Protein AF-A0A6L3Y4H4-F1 (afdb_monomer)

Radius of gyration: 12.52 Å; Cα contacts (8 Å, |Δi|>4): 67; chains: 1; bounding box: 28×30×33 Å

Secondary structure (DSSP, 8-state):
---TTEEEEEEEEEETTEEEEEEEE-PPPTTTTTTS-HHHHHTT-HHHHHHHHHHHEES--

pLDDT: mean 90.53, std 9.98, range [44.12, 96.44]

Nearest PDB structures (foldseek):
  4l1u-assembly2_C  TM=3.994E-01  e=5.423E+00  Homo sapiens
  4l1u-assembly5_A  TM=4.214E-01  e=9.283E+00  Homo sapiens

Mean predicted aligned error: 4.27 Å

Structure (mmCIF, N/CA/C/O backbone):
data_AF-A0A6L3Y4H4-F1
#
_entry.id   AF-A0A6L3Y4H4-F1
#
loop_
_atom_site.group_PDB
_atom_site.id
_atom_site.type_symbol
_atom_site.label_atom_id
_atom_site.label_alt_id
_atom_site.label_comp_id
_atom_site.label_asym_id
_atom_site.label_entity_id
_atom_site.label_seq_id
_atom_site.pdbx_PDB_ins_code
_atom_site.Cartn_x
_atom_site.Cartn_y
_atom_site.Cartn_z
_atom_site.occupancy
_atom_site.B_iso_or_equiv
_atom_site.auth_seq_id
_atom_site.auth_comp_id
_atom_site.auth_asym_id
_atom_site.auth_atom_id
_atom_site.pdbx_PDB_model_num
ATOM 1 N N . MET A 1 1 ? -2.704 21.614 4.414 1.00 44.12 1 MET A N 1
ATOM 2 C CA . MET A 1 1 ? -2.268 20.213 4.216 1.00 44.12 1 MET A CA 1
ATOM 3 C C . MET A 1 1 ? -3.297 19.554 3.315 1.00 44.12 1 MET A C 1
ATOM 5 O O . MET A 1 1 ? -4.425 19.372 3.756 1.00 44.12 1 MET A O 1
ATOM 9 N N . ASN A 1 2 ? -2.962 19.318 2.045 1.00 46.91 2 ASN A N 1
ATOM 10 C CA . ASN A 1 2 ? -3.902 18.756 1.072 1.00 46.91 2 ASN A CA 1
ATOM 11 C C . ASN A 1 2 ? -4.294 17.331 1.485 1.00 46.91 2 ASN A C 1
ATOM 13 O O . ASN A 1 2 ? -3.433 16.466 1.621 1.00 46.91 2 ASN A O 1
ATOM 17 N N . LYS A 1 3 ? -5.596 17.097 1.683 1.00 59.53 3 LYS A N 1
ATOM 18 C CA . LYS A 1 3 ? -6.206 15.779 1.949 1.00 59.53 3 LYS A CA 1
ATOM 19 C C . LYS A 1 3 ? -6.408 14.955 0.664 1.00 59.53 3 LYS A C 1
ATOM 21 O O . LYS A 1 3 ? -7.230 14.051 0.641 1.00 59.53 3 LYS A O 1
ATOM 26 N N . GLU A 1 4 ? -5.694 15.274 -0.413 1.00 69.69 4 GLU A N 1
ATOM 27 C CA . GLU A 1 4 ? -5.981 14.769 -1.768 1.00 69.69 4 GLU A CA 1
ATOM 28 C C . GLU A 1 4 ? -5.735 13.263 -1.942 1.00 69.69 4 GLU A C 1
ATOM 30 O O . GLU A 1 4 ? -6.215 12.681 -2.905 1.00 69.69 4 GLU A O 1
ATOM 35 N N . ASN A 1 5 ? -5.052 12.615 -0.993 1.00 88.94 5 ASN A N 1
ATOM 36 C CA . ASN A 1 5 ? -4.689 11.199 -1.081 1.00 88.94 5 ASN A CA 1
ATOM 37 C C . ASN A 1 5 ? -5.336 10.330 0.009 1.00 88.94 5 ASN A C 1
ATOM 39 O O . ASN A 1 5 ? -4.839 9.239 0.282 1.00 88.94 5 ASN A O 1
ATOM 43 N N . VAL A 1 6 ? -6.391 10.808 0.676 1.00 94.19 6 VAL A N 1
ATOM 44 C CA . VAL A 1 6 ? -7.142 9.995 1.644 1.00 94.19 6 VAL A CA 1
ATOM 45 C C . VAL A 1 6 ? -8.231 9.226 0.905 1.00 94.19 6 VAL A C 1
ATOM 47 O O . VAL A 1 6 ? -9.106 9.828 0.289 1.00 94.19 6 VAL A O 1
ATOM 50 N N . ILE A 1 7 ? -8.169 7.900 0.973 1.00 93.25 7 ILE A N 1
ATOM 51 C CA . ILE A 1 7 ? -9.103 6.977 0.334 1.00 93.25 7 ILE A CA 1
ATOM 52 C C . ILE A 1 7 ? -9.914 6.278 1.422 1.00 93.25 7 ILE A C 1
ATOM 54 O O . ILE A 1 7 ? -9.343 5.629 2.300 1.00 93.25 7 ILE A O 1
ATOM 58 N N . THR A 1 8 ? -11.238 6.403 1.356 1.00 94.81 8 THR A N 1
ATOM 59 C CA . THR A 1 8 ? -12.164 5.582 2.146 1.00 94.81 8 THR A CA 1
ATOM 60 C C . THR A 1 8 ? -12.284 4.212 1.492 1.00 94.81 8 THR A C 1
ATOM 62 O O . THR A 1 8 ? -12.493 4.124 0.285 1.00 94.81 8 THR A O 1
ATOM 65 N N . LEU A 1 9 ? -12.118 3.148 2.272 1.00 93.50 9 LEU A N 1
ATOM 66 C CA . LEU A 1 9 ? -12.241 1.779 1.787 1.00 93.50 9 LEU A CA 1
ATOM 67 C C . LEU A 1 9 ? -13.717 1.393 1.683 1.00 93.50 9 LEU A C 1
ATOM 69 O O . LEU A 1 9 ? -14.460 1.558 2.648 1.00 93.50 9 LEU A O 1
ATOM 73 N N . ASP A 1 10 ? -14.113 0.798 0.558 1.00 94.31 10 ASP A N 1
ATOM 74 C CA . ASP A 1 10 ? -15.471 0.256 0.390 1.00 94.31 10 ASP A CA 1
ATOM 75 C C . ASP A 1 10 ? -15.757 -0.876 1.384 1.00 94.31 10 ASP A C 1
ATOM 77 O O . ASP A 1 10 ? -16.880 -1.042 1.857 1.00 94.31 10 ASP A O 1
ATOM 81 N N . ASN A 1 11 ? -14.719 -1.645 1.720 1.00 93.69 11 ASN A N 1
ATOM 82 C CA . ASN A 1 11 ? -14.781 -2.699 2.718 1.00 93.69 11 ASN A CA 1
ATOM 83 C C . ASN A 1 11 ? -13.702 -2.464 3.790 1.00 93.69 11 ASN A C 1
ATOM 85 O O . ASN A 1 11 ? -12.524 -2.739 3.532 1.00 93.69 11 ASN A O 1
ATOM 89 N N . PRO A 1 12 ? -14.074 -1.947 4.978 1.00 93.81 12 PRO A N 1
ATOM 90 C CA . PRO A 1 12 ? -13.131 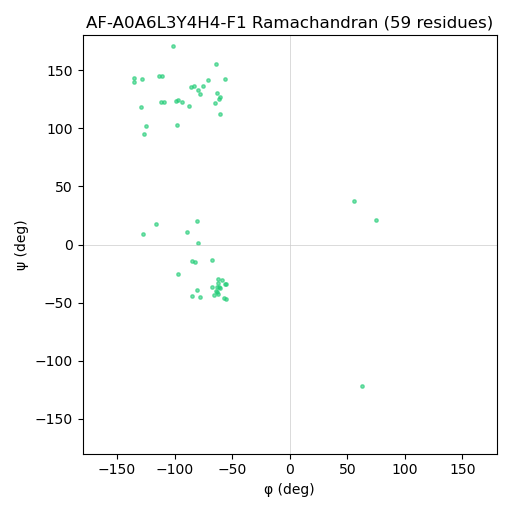-1.677 6.056 1.00 93.81 12 PRO A CA 1
ATOM 91 C C . PRO A 1 12 ? -12.334 -2.916 6.475 1.00 93.81 12 PRO A C 1
ATOM 93 O O . PRO A 1 12 ? -12.859 -4.029 6.548 1.00 93.81 12 PRO A O 1
ATOM 96 N N . VAL A 1 13 ? -11.058 -2.718 6.805 1.00 93.19 13 VAL A N 1
ATOM 97 C CA . VAL A 1 13 ? -10.162 -3.803 7.228 1.00 93.19 13 VAL A CA 1
ATOM 98 C C . VAL A 1 13 ? -10.108 -3.858 8.750 1.00 93.19 13 VAL A C 1
ATOM 100 O O . VAL A 1 13 ? -9.743 -2.881 9.402 1.00 93.19 13 VAL A O 1
ATOM 103 N N . LYS A 1 14 ? -10.425 -5.016 9.335 1.00 93.38 14 LYS A N 1
ATOM 104 C CA . LYS A 1 14 ? -10.316 -5.241 10.781 1.00 93.38 14 LYS A CA 1
ATOM 105 C C . LYS A 1 14 ? -8.963 -5.863 11.131 1.00 93.38 14 LYS A C 1
ATOM 107 O O . LYS A 1 14 ? -8.632 -6.943 10.646 1.00 93.38 14 LYS A O 1
ATOM 112 N N . ARG A 1 15 ? -8.195 -5.205 12.000 1.00 89.94 15 ARG A N 1
ATOM 113 C CA . ARG A 1 15 ? -6.896 -5.673 12.503 1.00 89.94 15 ARG A CA 1
ATOM 114 C C . ARG A 1 15 ? -6.907 -5.651 14.029 1.00 89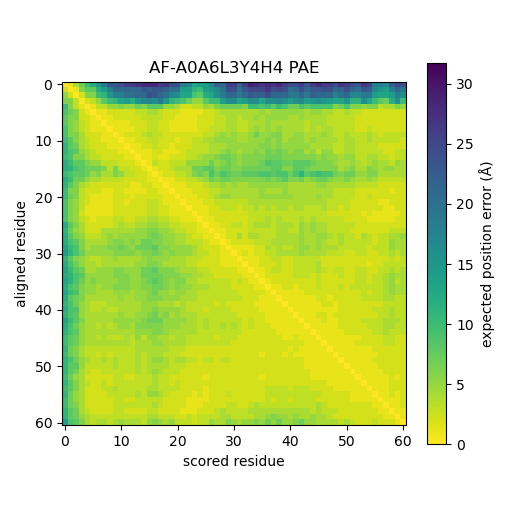.94 15 ARG A C 1
ATOM 116 O O . ARG A 1 15 ? -6.664 -4.622 14.652 1.00 89.94 15 ARG A O 1
ATOM 123 N N . GLY A 1 16 ? -7.220 -6.799 14.629 1.00 90.88 16 GLY A N 1
ATOM 124 C CA . GLY A 1 16 ? -7.465 -6.889 16.069 1.00 90.88 16 GLY A CA 1
ATOM 125 C C . GLY A 1 16 ? -8.676 -6.042 16.468 1.00 90.88 16 GLY A C 1
ATOM 126 O O . GLY A 1 16 ? -9.776 -6.244 15.947 1.00 90.88 16 GLY A O 1
ATOM 127 N N . GLU A 1 17 ? -8.461 -5.087 17.370 1.00 93.06 17 GLU A N 1
ATOM 128 C CA . GLU A 1 17 ? -9.479 -4.127 17.819 1.00 93.06 17 GLU A CA 1
ATOM 129 C C . GLU A 1 17 ? -9.600 -2.900 16.901 1.00 93.06 17 GLU A C 1
ATOM 131 O O . GLU A 1 17 ? -10.587 -2.172 16.972 1.00 93.06 17 GLU A O 1
ATOM 136 N N . GLN A 1 18 ? -8.630 -2.678 16.007 1.00 90.69 18 GLN A N 1
ATOM 137 C CA . GLN A 1 18 ? -8.633 -1.534 15.101 1.00 90.69 18 GLN A CA 1
ATOM 138 C C . GLN A 1 18 ? -9.444 -1.831 13.835 1.00 90.69 18 GLN A C 1
ATOM 140 O O . GLN A 1 18 ? -9.279 -2.876 13.199 1.00 90.69 18 GLN A O 1
ATOM 145 N N . VAL A 1 19 ? -10.273 -0.870 13.427 1.00 94.62 19 VAL A N 1
ATOM 146 C CA . VAL A 1 19 ? -10.957 -0.862 12.128 1.00 94.62 19 VAL A CA 1
ATOM 147 C C . VAL A 1 19 ? -10.332 0.228 11.261 1.00 94.62 19 VAL A C 1
ATOM 149 O O . VAL A 1 19 ? -10.254 1.388 11.660 1.00 94.62 19 VAL A O 1
ATOM 152 N N . ILE A 1 20 ? -9.835 -0.157 10.089 1.00 94.88 20 ILE A N 1
ATOM 153 C CA . ILE A 1 20 ? -9.251 0.744 9.098 1.00 94.88 20 ILE A CA 1
ATOM 154 C C . ILE A 1 20 ? -10.334 1.040 8.064 1.00 94.88 20 ILE A C 1
ATOM 156 O O . ILE A 1 20 ? -10.627 0.206 7.210 1.00 94.88 20 ILE A O 1
ATOM 160 N N . GLU A 1 21 ? -10.933 2.223 8.159 1.00 96.12 21 GLU A N 1
ATOM 161 C CA . GLU A 1 21 ? -11.951 2.707 7.213 1.00 96.12 21 GLU A CA 1
ATOM 162 C C . GLU A 1 21 ? -11.354 3.622 6.144 1.00 96.12 21 GLU A C 1
ATOM 164 O O . GLU A 1 21 ? -11.894 3.748 5.049 1.00 96.12 21 GLU A O 1
ATOM 169 N N . GLN A 1 22 ? -10.235 4.274 6.460 1.00 94.88 22 GLN A N 1
ATOM 170 C CA . GLN A 1 22 ? -9.564 5.223 5.581 1.00 94.88 22 GLN A CA 1
ATOM 171 C C . GLN A 1 22 ? -8.062 4.972 5.584 1.00 94.88 22 GLN A C 1
ATOM 173 O O . GLN A 1 22 ? -7.470 4.668 6.622 1.00 94.88 22 GLN A O 1
ATOM 178 N N . VAL A 1 23 ? -7.447 5.153 4.420 1.00 94.56 23 VAL A N 1
ATOM 179 C CA . VAL A 1 23 ? -5.998 5.103 4.238 1.00 94.56 23 VAL A CA 1
ATOM 180 C C . VAL A 1 23 ? -5.519 6.341 3.510 1.00 94.56 23 VAL A C 1
ATOM 182 O O . VAL A 1 23 ? -6.166 6.843 2.601 1.00 94.56 23 VAL A O 1
ATOM 185 N N . THR A 1 24 ? -4.354 6.838 3.896 1.00 94.44 24 THR A N 1
ATOM 186 C CA . THR A 1 24 ? -3.674 7.919 3.187 1.00 94.44 24 THR A CA 1
ATOM 187 C C . THR A 1 24 ? -2.609 7.324 2.282 1.00 94.44 24 THR A C 1
ATOM 189 O O . THR A 1 24 ? -1.723 6.625 2.770 1.00 94.44 24 THR A O 1
ATOM 192 N N . LEU A 1 25 ? -2.671 7.610 0.984 1.00 92.94 25 LEU A N 1
ATOM 193 C CA . LEU A 1 25 ? -1.645 7.240 0.015 1.00 92.94 25 LEU A CA 1
ATOM 194 C C . LEU A 1 25 ? -0.495 8.253 0.009 1.00 92.94 25 LEU A C 1
ATOM 196 O O . LEU A 1 25 ? -0.682 9.472 0.005 1.00 92.94 25 LEU A O 1
ATOM 200 N N . MET A 1 26 ? 0.723 7.729 -0.030 1.00 91.06 26 MET A N 1
ATOM 201 C CA . MET A 1 26 ? 1.967 8.486 -0.095 1.00 91.06 26 MET A CA 1
ATOM 202 C C . MET A 1 26 ? 2.606 8.280 -1.467 1.00 91.06 26 MET A C 1
ATOM 204 O O . MET A 1 26 ? 2.535 7.194 -2.037 1.00 91.06 26 MET A O 1
ATOM 208 N N . LYS A 1 27 ? 3.266 9.306 -2.012 1.00 88.75 27 LYS A N 1
ATOM 209 C CA . LYS A 1 27 ? 3.979 9.170 -3.288 1.00 88.75 27 LYS A CA 1
ATOM 210 C C . LYS A 1 27 ? 5.087 8.107 -3.149 1.00 88.75 27 LYS A C 1
ATOM 212 O O . LYS A 1 27 ? 5.926 8.247 -2.257 1.00 88.75 27 LYS A O 1
ATOM 217 N N . PRO A 1 28 ? 5.121 7.066 -4.001 1.00 87.56 28 PRO A N 1
ATOM 218 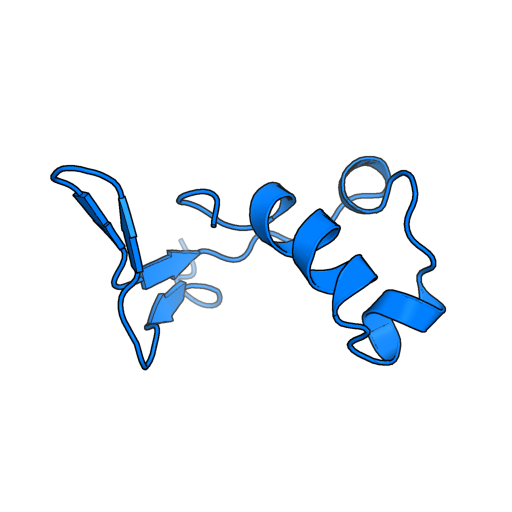C CA . PRO A 1 28 ? 6.089 5.988 -3.858 1.00 87.56 28 PRO A CA 1
ATOM 219 C C . PRO A 1 28 ? 7.496 6.474 -4.216 1.00 87.56 28 PRO A C 1
ATOM 221 O O . PRO A 1 28 ? 7.690 7.249 -5.155 1.00 87.56 28 PRO A O 1
ATOM 224 N N . SER A 1 29 ? 8.486 5.995 -3.465 1.00 89.25 29 SER A N 1
ATOM 225 C CA . SER A 1 29 ? 9.910 6.199 -3.749 1.00 89.25 29 SER A CA 1
ATOM 226 C C . SER A 1 29 ? 10.517 4.950 -4.393 1.00 89.25 29 SER A C 1
ATOM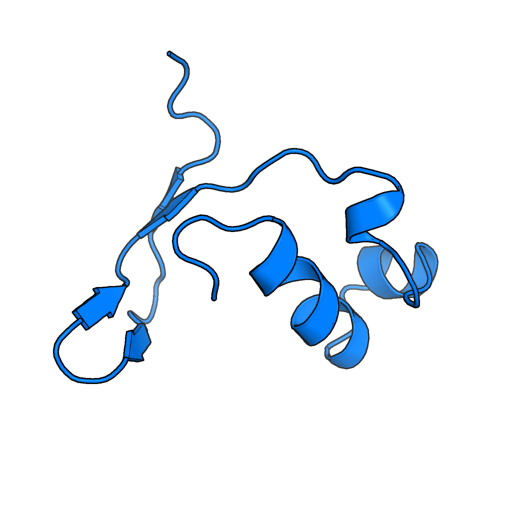 228 O O . SER A 1 29 ? 9.910 3.876 -4.386 1.00 89.25 29 SER A O 1
ATOM 230 N N . ALA A 1 30 ? 11.758 5.044 -4.880 1.00 88.25 30 ALA A N 1
ATOM 231 C CA . ALA A 1 30 ? 12.494 3.872 -5.365 1.00 88.25 30 ALA A CA 1
ATOM 232 C C . ALA A 1 30 ? 12.590 2.753 -4.304 1.00 88.25 30 ALA A C 1
ATOM 234 O O . ALA A 1 30 ? 12.512 1.573 -4.639 1.00 88.25 30 ALA A O 1
ATOM 235 N N . GLY A 1 31 ? 12.688 3.109 -3.016 1.00 89.88 31 GLY A N 1
ATOM 236 C CA . GLY A 1 31 ? 12.690 2.140 -1.916 1.00 89.88 31 GLY A CA 1
ATOM 237 C C . GLY A 1 31 ? 11.347 1.425 -1.740 1.00 89.88 31 GLY A C 1
ATOM 238 O O . GLY A 1 31 ? 11.319 0.221 -1.487 1.00 89.88 31 GLY A O 1
ATOM 239 N N . THR A 1 32 ? 10.232 2.131 -1.951 1.00 90.94 32 THR A N 1
ATOM 240 C CA . THR A 1 32 ? 8.872 1.568 -1.891 1.00 90.94 32 THR A CA 1
ATOM 241 C C . THR A 1 32 ? 8.687 0.450 -2.923 1.00 90.94 32 THR A C 1
ATOM 243 O O . THR A 1 32 ? 8.075 -0.577 -2.627 1.00 90.94 32 THR A O 1
ATOM 246 N N . LEU A 1 33 ? 9.288 0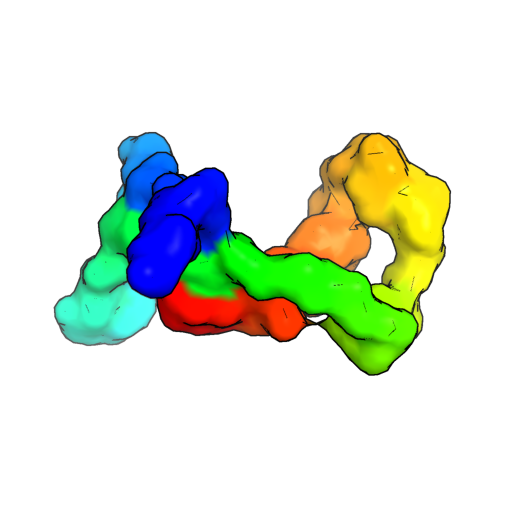.604 -4.107 1.00 93.19 33 LEU A N 1
ATOM 247 C CA . LEU A 1 33 ? 9.208 -0.344 -5.225 1.00 93.19 33 LEU A CA 1
ATOM 248 C C . LEU A 1 33 ? 10.296 -1.435 -5.194 1.00 93.19 33 LEU A C 1
ATOM 250 O O . LEU A 1 33 ? 10.476 -2.177 -6.160 1.00 93.19 33 LEU A O 1
ATOM 254 N N . ARG A 1 34 ? 11.050 -1.574 -4.097 1.00 92.38 34 ARG A N 1
ATOM 255 C CA . ARG A 1 34 ? 12.110 -2.585 -4.013 1.00 92.38 34 ARG A CA 1
ATOM 256 C C . ARG A 1 34 ? 11.536 -3.999 -4.165 1.00 92.38 34 ARG A C 1
ATOM 258 O O . ARG A 1 34 ? 10.644 -4.402 -3.414 1.00 92.38 34 ARG A O 1
ATOM 265 N N . GLY A 1 35 ? 12.097 -4.768 -5.098 1.00 92.69 35 GLY A N 1
ATOM 266 C CA . GLY A 1 35 ? 11.715 -6.164 -5.338 1.00 92.69 35 GLY A CA 1
ATOM 267 C C . GLY A 1 35 ? 10.381 -6.344 -6.073 1.00 92.69 35 GLY A C 1
ATOM 268 O O . GLY A 1 35 ? 9.777 -7.411 -5.965 1.00 92.69 35 GLY A O 1
ATOM 269 N N . VAL A 1 36 ? 9.913 -5.314 -6.786 1.00 94.69 36 VAL A N 1
ATOM 270 C CA . VAL A 1 36 ? 8.711 -5.353 -7.631 1.00 94.69 36 VAL A CA 1
ATOM 271 C C . VAL A 1 36 ? 8.988 -4.674 -8.970 1.00 94.69 36 VAL A C 1
ATOM 273 O O . VAL A 1 36 ? 9.683 -3.663 -9.032 1.00 94.69 36 VAL A O 1
ATOM 276 N N . SER A 1 37 ? 8.465 -5.254 -10.051 1.00 93.56 37 SER A N 1
ATOM 277 C CA . SER A 1 37 ? 8.563 -4.676 -11.394 1.00 93.56 37 SER A CA 1
ATOM 278 C C . SER A 1 37 ? 7.600 -3.499 -11.533 1.00 93.56 37 SER A C 1
ATOM 280 O O . SER A 1 37 ? 6.435 -3.609 -11.153 1.00 93.56 37 SER A O 1
ATOM 282 N N . LEU A 1 38 ? 8.053 -2.394 -12.131 1.00 91.44 38 LEU A N 1
ATOM 283 C CA . LEU A 1 38 ? 7.177 -1.257 -12.424 1.00 91.44 38 LEU A CA 1
ATOM 284 C C . LEU A 1 38 ? 6.051 -1.648 -13.390 1.00 91.44 38 LEU A C 1
ATOM 286 O O . LEU A 1 38 ? 4.923 -1.202 -13.212 1.00 91.44 38 LEU A O 1
ATOM 290 N N . ALA A 1 39 ? 6.340 -2.515 -14.366 1.00 95.06 39 ALA A N 1
ATOM 291 C CA . ALA A 1 39 ? 5.328 -3.024 -15.287 1.00 95.06 39 ALA A CA 1
ATOM 292 C C . ALA A 1 39 ? 4.252 -3.833 -14.546 1.00 95.06 39 ALA A C 1
ATOM 294 O O . ALA A 1 39 ? 3.071 -3.646 -14.807 1.00 95.06 39 ALA A O 1
ATOM 295 N N . ALA A 1 40 ? 4.647 -4.651 -13.564 1.00 95.38 40 ALA A N 1
ATOM 296 C CA . ALA A 1 40 ? 3.704 -5.422 -12.754 1.00 95.38 40 ALA A CA 1
ATOM 297 C C . ALA A 1 40 ? 2.788 -4.520 -11.913 1.00 95.38 40 ALA A C 1
ATOM 299 O O . ALA A 1 40 ? 1.587 -4.754 -11.822 1.00 95.38 40 ALA A O 1
ATOM 300 N N . VAL A 1 41 ? 3.337 -3.438 -11.347 1.00 92.56 41 VAL A N 1
ATOM 301 C CA . VAL A 1 41 ? 2.536 -2.425 -10.640 1.00 92.56 41 VAL A CA 1
ATOM 302 C C . VAL A 1 41 ? 1.595 -1.698 -11.606 1.00 92.56 41 VAL A C 1
ATOM 304 O O . VAL A 1 41 ? 0.426 -1.518 -11.284 1.00 92.56 41 VAL A O 1
ATOM 307 N N . ALA A 1 42 ? 2.070 -1.319 -12.797 1.00 92.12 42 ALA A N 1
ATOM 308 C CA . ALA A 1 42 ? 1.253 -0.654 -13.815 1.00 92.12 42 ALA A CA 1
ATOM 309 C C . ALA A 1 42 ? 0.100 -1.543 -14.314 1.00 92.12 42 ALA A C 1
ATOM 311 O O . ALA A 1 42 ? -1.006 -1.055 -14.525 1.00 92.12 42 ALA A O 1
ATOM 312 N N . ASN 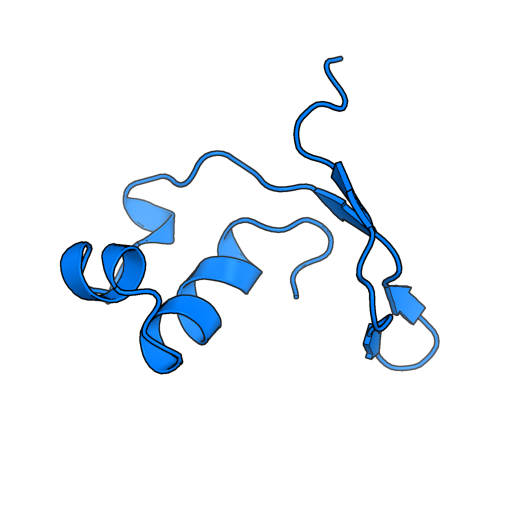A 1 43 ? 0.340 -2.850 -14.422 1.00 96.25 43 ASN A N 1
ATOM 313 C CA . ASN A 1 43 ? -0.670 -3.851 -14.765 1.00 96.25 43 ASN A CA 1
ATOM 314 C C . ASN A 1 43 ? -1.562 -4.250 -13.580 1.00 96.25 43 ASN A C 1
ATOM 316 O O . ASN A 1 43 ? -2.437 -5.096 -13.742 1.00 96.25 43 ASN A O 1
ATOM 320 N N . SER A 1 44 ? -1.363 -3.654 -12.397 1.00 94.81 44 SER A N 1
ATOM 321 C CA . SER A 1 44 ? -2.113 -3.975 -11.177 1.00 94.81 44 SER A CA 1
ATOM 322 C C . SER A 1 44 ? -2.044 -5.460 -10.793 1.00 94.81 44 SER A C 1
ATOM 324 O O . SER A 1 44 ? -3.015 -6.036 -10.304 1.00 94.81 44 SER A O 1
ATOM 326 N N . GLU A 1 45 ? -0.887 -6.093 -11.000 1.00 96.44 45 GLU A N 1
ATOM 327 C CA . GLU A 1 45 ? -0.670 -7.484 -10.607 1.00 96.44 45 GLU A CA 1
ATOM 328 C C . GLU A 1 45 ? -0.786 -7.641 -9.086 1.00 96.44 45 GLU A C 1
ATOM 330 O O . GLU A 1 45 ? -0.147 -6.919 -8.314 1.00 96.44 45 GLU A O 1
ATOM 335 N N . VAL A 1 46 ? -1.572 -8.627 -8.649 1.00 95.12 46 VAL A N 1
ATOM 336 C CA . VAL A 1 46 ? -1.902 -8.852 -7.232 1.00 95.12 46 VAL A CA 1
ATOM 337 C C . VAL A 1 46 ? -0.642 -8.995 -6.371 1.00 95.12 46 VAL A C 1
ATOM 339 O O . VAL A 1 46 ? -0.507 -8.311 -5.357 1.00 95.12 46 VAL A O 1
ATOM 342 N N . ASP A 1 47 ? 0.329 -9.796 -6.814 1.00 95.06 47 ASP A N 1
ATOM 343 C CA . ASP A 1 47 ? 1.590 -10.015 -6.093 1.00 95.06 47 ASP A CA 1
ATOM 344 C C . ASP A 1 47 ? 2.426 -8.738 -5.937 1.00 95.06 47 ASP A C 1
ATOM 346 O O . ASP A 1 47 ? 3.180 -8.586 -4.967 1.00 95.06 47 ASP A O 1
ATOM 350 N N . ALA A 1 48 ? 2.314 -7.811 -6.891 1.00 95.44 48 ALA A N 1
ATOM 351 C CA . ALA A 1 48 ? 2.990 -6.527 -6.823 1.00 95.44 48 ALA A CA 1
ATOM 352 C C . ALA A 1 48 ? 2.266 -5.574 -5.866 1.00 95.44 48 ALA A C 1
ATOM 354 O O . ALA A 1 48 ? 2.905 -4.956 -5.010 1.00 95.44 48 ALA A O 1
ATOM 355 N N . LEU A 1 49 ? 0.936 -5.499 -5.958 1.00 94.31 49 LEU A N 1
ATOM 356 C CA . LEU A 1 49 ? 0.109 -4.643 -5.108 1.00 94.31 49 LEU A CA 1
ATOM 357 C C . LEU A 1 49 ? 0.209 -5.028 -3.628 1.00 94.31 49 LEU A C 1
ATOM 359 O O . LEU A 1 49 ? 0.401 -4.143 -2.795 1.00 94.31 49 LEU A O 1
ATOM 363 N N . ILE A 1 50 ? 0.198 -6.327 -3.305 1.00 94.12 50 ILE A N 1
ATOM 364 C C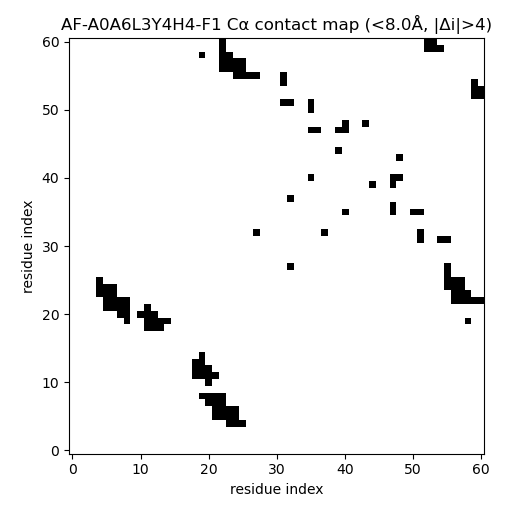A . ILE A 1 50 ? 0.381 -6.835 -1.932 1.00 94.12 50 ILE A CA 1
ATOM 365 C C . ILE A 1 50 ? 1.701 -6.341 -1.324 1.00 94.12 50 ILE A C 1
ATOM 367 O O . ILE A 1 50 ? 1.778 -6.074 -0.128 1.00 94.12 50 ILE A O 1
ATOM 371 N N . LYS A 1 51 ? 2.755 -6.185 -2.132 1.00 93.44 51 LYS A N 1
ATOM 372 C CA . LYS A 1 51 ? 4.055 -5.690 -1.656 1.00 93.44 51 LYS A CA 1
ATOM 373 C C . LYS A 1 51 ? 4.090 -4.171 -1.531 1.00 93.44 51 LYS A C 1
ATOM 375 O O . LYS A 1 51 ? 4.728 -3.660 -0.614 1.00 93.44 51 LYS A O 1
ATOM 380 N N . VAL A 1 52 ? 3.480 -3.451 -2.470 1.00 94.38 52 VAL A N 1
ATOM 381 C CA . VAL A 1 52 ? 3.615 -1.992 -2.592 1.00 94.38 52 VAL A CA 1
ATOM 382 C C . VAL A 1 52 ? 2.643 -1.241 -1.685 1.00 94.38 52 VAL A C 1
ATOM 384 O O . VAL A 1 52 ? 3.072 -0.305 -1.012 1.00 94.38 52 VAL A O 1
ATOM 387 N N . LEU A 1 53 ? 1.373 -1.651 -1.622 1.00 93.69 53 LEU A N 1
ATOM 388 C CA . LEU A 1 53 ? 0.334 -0.936 -0.871 1.00 93.69 53 LEU A CA 1
ATOM 389 C C . LEU A 1 53 ? 0.679 -0.752 0.618 1.00 93.69 53 LEU A C 1
ATOM 391 O O . L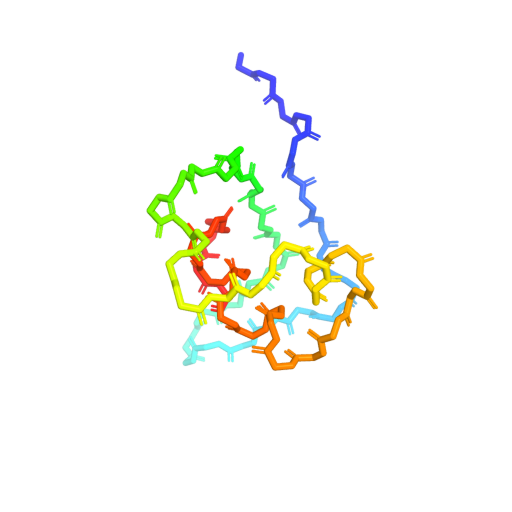EU A 1 53 ? 0.605 0.391 1.076 1.00 93.69 53 LEU A O 1
ATOM 395 N N . PRO A 1 54 ? 1.167 -1.770 1.360 1.00 93.69 54 PRO A N 1
ATOM 396 C CA . PRO A 1 54 ? 1.572 -1.594 2.759 1.00 93.69 54 PRO A CA 1
ATOM 397 C C . PRO A 1 54 ? 2.670 -0.531 2.941 1.00 93.69 54 PRO A C 1
ATOM 399 O O . PRO A 1 54 ? 2.748 0.157 3.953 1.00 93.69 54 PRO A O 1
ATOM 402 N N . ARG A 1 55 ? 3.540 -0.358 1.941 1.00 94.69 55 ARG A N 1
ATOM 403 C CA . ARG A 1 55 ? 4.710 0.533 2.021 1.00 94.69 55 ARG A CA 1
ATOM 404 C C . ARG A 1 55 ? 4.385 1.997 1.740 1.00 94.69 55 ARG A C 1
ATOM 406 O O . ARG A 1 55 ? 5.232 2.852 1.983 1.00 94.69 55 ARG A O 1
ATOM 413 N N . MET A 1 56 ? 3.218 2.280 1.168 1.00 93.56 56 MET A N 1
ATOM 414 C CA . MET A 1 56 ? 2.816 3.627 0.754 1.00 93.56 56 MET A CA 1
ATOM 415 C C . MET A 1 56 ? 1.452 4.053 1.299 1.00 93.56 56 MET A C 1
ATOM 417 O O . MET A 1 56 ? 0.938 5.083 0.872 1.00 93.56 56 MET A O 1
ATOM 421 N N . THR A 1 57 ? 0.868 3.279 2.216 1.00 94.62 57 THR A N 1
ATOM 422 C CA . THR A 1 57 ? -0.403 3.596 2.877 1.00 94.62 57 THR A CA 1
ATOM 423 C C . THR A 1 57 ? -0.200 3.861 4.364 1.00 94.62 57 THR A C 1
ATOM 425 O O . THR A 1 57 ? 0.651 3.252 5.014 1.00 94.62 57 THR A O 1
ATOM 428 N N . ALA A 1 58 ? -0.990 4.785 4.907 1.00 92.44 58 ALA A N 1
ATOM 429 C CA . ALA A 1 58 ? -1.079 5.048 6.338 1.00 92.44 58 ALA A CA 1
ATOM 430 C C . ALA A 1 58 ? -2.558 5.044 6.779 1.00 92.44 58 ALA A C 1
ATOM 432 O O . ALA A 1 58 ? -3.314 5.892 6.300 1.00 92.44 58 ALA A O 1
ATOM 433 N N . PRO A 1 59 ? -2.988 4.142 7.680 1.00 92.56 59 PRO A N 1
ATOM 434 C CA . PRO A 1 59 ? -2.206 3.047 8.259 1.00 92.56 59 PRO A CA 1
ATOM 435 C C . PRO A 1 59 ? -1.771 2.024 7.197 1.00 92.56 59 PRO A C 1
ATOM 437 O O . PRO A 1 59 ? -2.398 1.913 6.147 1.00 92.56 59 PRO A O 1
ATOM 440 N N . MET A 1 60 ? -0.684 1.301 7.484 1.00 90.94 60 MET A N 1
ATOM 441 C CA . MET A 1 60 ? -0.150 0.251 6.612 1.00 90.94 60 MET A CA 1
ATOM 442 C C . MET A 1 60 ? -1.195 -0.852 6.430 1.00 90.94 60 MET A C 1
ATOM 444 O O . MET A 1 60 ? -1.509 -1.560 7.397 1.00 90.94 60 MET A O 1
ATOM 448 N N . LEU A 1 61 ? -1.717 -0.982 5.208 1.00 87.81 61 LEU A N 1
ATOM 449 C CA . LEU A 1 61 ? -2.577 -2.100 4.810 1.00 87.81 61 LEU A CA 1
ATOM 450 C C . LEU A 1 61 ? -1.853 -3.441 4.871 1.00 87.81 61 LEU A C 1
ATOM 452 O O . LEU A 1 61 ? -0.613 -3.462 4.746 1.00 87.81 61 LEU A O 1
#

Foldseek 3Di:
DDQPFKDADPDWDDDPPDTRRIKGFADDDPVLQPPHDPVCVVVVPVVSCVSRQQSGIVVRD

Solvent-accessible surface area (backbone atoms only — not comparable to full-atom values): 3728 Å² total; per-residue (Å²): 131,86,72,85,43,61,43,74,47,95,70,61,48,76,57,89,92,46,73,43,48,58,33,35,58,49,87,78,50,77,74,45,47,64,97,49,56,67,66,40,49,74,69,63,33,64,79,36,45,68,59,36,48,34,66,31,28,45,66,62,99

Sequence (61 aa):
MNKENVITLDNPVKRGEQVIEQVTLMKPSAGTLRGVSLAAVANSEVDALIKVLPRMT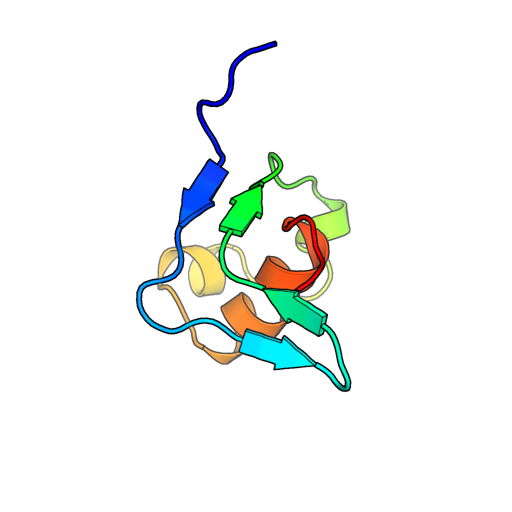APML

InterPro domains:
  IPR019289 Tail assembly protein E/E' [PF10109] (7-57)

Organism: NCBI:txid158836